Protein AF-A0A812N0D9-F1 (afdb_monomer)

Radius of gyration: 19.59 Å; Cα contacts (8 Å, |Δi|>4): 214; chains: 1; bounding box: 48×28×62 Å

Secondary structure (DSSP, 8-state)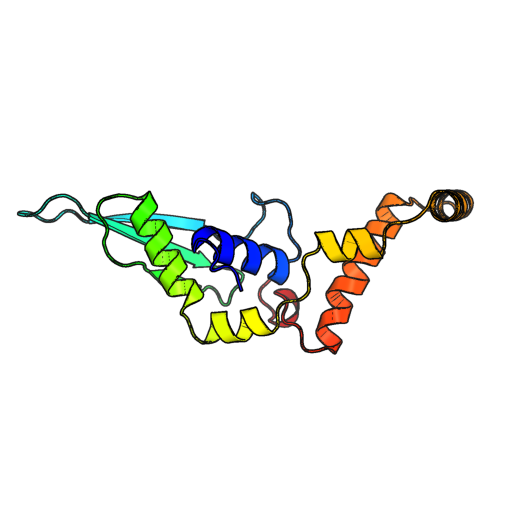:
-----HHHHHHHHHHHHH----TTT-S-EEEEEEEEETTEEEEEEEEEEETTTTTEEEEPPPBSSHHHHHHHHHHHHHH-HHHHHHHHTPPPPHHHHHHHTPPPHHHHHHHHHTT--HHHHHHHHHHHHHHHGGGGT---TTTTT--

Mean predicted aligned error: 5.32 Å

Solvent-accessible surface area (backbone atoms only — not comparable to full-atom values): 8076 Å² total; per-residue (Å²): 131,86,83,65,56,39,62,55,46,53,49,53,47,49,32,29,28,64,73,42,84,53,76,88,71,47,65,59,51,79,48,80,42,80,48,81,46,100,90,50,81,64,31,17,30,13,30,35,39,25,61,42,56,84,58,36,74,25,67,20,56,78,25,84,39,62,74,53,2,46,38,33,5,28,44,45,42,66,66,32,68,69,50,45,57,45,60,78,25,40,43,75,52,62,70,60,50,47,66,75,64,57,74,53,70,69,57,39,50,53,35,45,74,69,75,42,57,51,66,60,49,45,52,50,51,46,51,52,55,58,59,52,35,42,82,76,64,26,46,33,25,70,79,70,71,31,118

Foldseek 3Di:
DPDDQLVVLVVVLQCQQAVDPPPVPRQKDKDKDWDDDPPDQIWIKIWIAHQLPVRDIQIFDTDDDNVVNVSRSSVSQCPDPVSVVLSVQGDDRLVVLLVVLPDDPVRCVVCVVVVHHPVVVSVVSSVVVSVVSVVVVHHHSVVVVRD

Sequence (147 aa):
MRRLHPKQAVLEFFERYTAITDRKELKYHFHDKTVAHPSRPRFFVAELLCPVFYNGIFEGHPKRTEAQAEISAAEVFTADPHVVEAAGKLPPHLGKIRQRVALNRQQKDAILWAGLSPYEFSRRMIHQVYMGFQQFGCRTAIWDNNL

pLDDT: mean 90.62, std 8.43, range [40.94, 97.81]

Nearest PDB structures (foldseek):
  7zpk-assembly1_A  TM=5.577E-01  e=3.824E-01  Mus musculus
  7yz4-assembly1_A  TM=5.480E-01  e=6.539E-01  Mus musculus
  7zpj-assembly1_D  TM=6.258E-01  e=1.419E+00  Mus musculus
  6zbk-assembly1_B  TM=4.494E-01  e=1.697E+00  Homo sapiens
  1jkm-assembly1_B  TM=4.288E-01  e=5.267E+00  Bacillus subtilis

Organism: NCBI:txid878477

Structure (mmCIF, N/CA/C/O backbone):
data_AF-A0A812N0D9-F1
#
_entry.id   AF-A0A812N0D9-F1
#
loop_
_atom_site.group_PDB
_atom_site.id
_atom_site.type_symbol
_atom_site.label_atom_id
_atom_site.label_alt_id
_atom_site.label_comp_id
_atom_site.label_asym_id
_atom_site.label_entity_id
_atom_site.label_seq_id
_atom_site.pdbx_PDB_ins_code
_atom_site.Cartn_x
_atom_site.Cartn_y
_atom_site.Cartn_z
_atom_site.occupancy
_atom_site.B_iso_or_equiv
_atom_site.auth_seq_id
_atom_site.auth_comp_id
_atom_site.auth_asym_id
_atom_site.auth_atom_id
_atom_site.pdbx_PDB_model_num
ATOM 1 N N . MET A 1 1 ? -15.804 1.720 -14.640 1.00 40.94 1 MET A N 1
ATOM 2 C CA . MET A 1 1 ? -14.779 2.058 -13.623 1.00 40.94 1 MET A CA 1
ATOM 3 C C . MET A 1 1 ? -13.785 3.022 -14.254 1.00 40.94 1 MET A C 1
ATOM 5 O O . MET A 1 1 ? -13.380 2.768 -15.381 1.00 40.94 1 MET A O 1
ATOM 9 N N . ARG A 1 2 ? -13.431 4.142 -13.605 1.00 49.69 2 ARG A N 1
ATOM 10 C CA . ARG A 1 2 ? -12.357 5.017 -14.115 1.00 49.69 2 ARG A CA 1
ATOM 11 C C . ARG A 1 2 ? -11.047 4.227 -14.098 1.00 49.69 2 ARG A C 1
ATOM 13 O O . ARG A 1 2 ? -10.700 3.675 -13.059 1.00 49.69 2 ARG A O 1
ATOM 20 N N . ARG A 1 3 ? -10.343 4.171 -15.230 1.00 75.94 3 ARG A N 1
ATOM 21 C CA . ARG A 1 3 ? -8.989 3.611 -15.300 1.00 75.94 3 ARG A CA 1
ATOM 22 C C . ARG A 1 3 ? -8.073 4.580 -14.549 1.00 75.94 3 ARG A C 1
ATOM 24 O O . ARG A 1 3 ? -7.901 5.716 -14.985 1.00 75.94 3 ARG A O 1
ATOM 31 N N . LEU A 1 4 ? -7.604 4.184 -13.369 1.00 87.00 4 LEU A N 1
ATOM 32 C CA . LEU A 1 4 ? -6.651 4.981 -12.600 1.00 87.00 4 LEU A CA 1
ATOM 33 C C . LEU A 1 4 ? -5.325 5.049 -13.358 1.00 87.00 4 LEU A C 1
ATOM 35 O O . LEU A 1 4 ? -4.970 4.127 -14.090 1.00 87.00 4 LEU A O 1
ATOM 39 N N . HIS A 1 5 ? -4.583 6.135 -13.157 1.00 94.38 5 HIS A N 1
ATOM 40 C CA . HIS A 1 5 ? -3.193 6.192 -13.592 1.00 94.38 5 HIS A CA 1
ATOM 41 C C . HIS A 1 5 ? -2.399 5.057 -12.906 1.00 94.38 5 HIS A C 1
ATOM 43 O O . HIS A 1 5 ? -2.594 4.871 -11.702 1.00 94.38 5 HIS A O 1
ATOM 49 N N . PRO A 1 6 ? -1.495 4.327 -13.587 1.00 95.50 6 PRO A N 1
ATOM 50 C CA . PRO A 1 6 ? -0.838 3.140 -13.021 1.00 95.50 6 PRO A CA 1
ATOM 51 C C . PRO A 1 6 ? -0.175 3.381 -11.658 1.00 95.50 6 PRO A C 1
ATOM 53 O O . PRO A 1 6 ? -0.431 2.656 -10.701 1.00 95.50 6 PRO A O 1
ATOM 56 N N . LYS A 1 7 ? 0.570 4.486 -11.507 1.00 95.25 7 LYS A N 1
ATOM 57 C CA . LYS A 1 7 ? 1.175 4.864 -10.213 1.00 95.25 7 LYS A CA 1
ATOM 58 C C . LYS A 1 7 ? 0.140 5.108 -9.100 1.00 95.25 7 LYS A C 1
ATOM 60 O O . LYS A 1 7 ? 0.417 4.841 -7.937 1.00 95.25 7 LYS A O 1
ATOM 65 N N . GLN A 1 8 ? -1.053 5.600 -9.447 1.00 94.75 8 GLN A N 1
ATOM 66 C CA . GLN A 1 8 ? -2.147 5.801 -8.491 1.00 94.75 8 GLN A CA 1
ATOM 67 C C . GLN A 1 8 ? -2.801 4.470 -8.099 1.00 94.75 8 GLN A C 1
ATOM 69 O O . GLN A 1 8 ? -3.221 4.322 -6.957 1.00 94.75 8 GLN A O 1
ATOM 74 N N . ALA A 1 9 ? -2.868 3.502 -9.018 1.00 94.62 9 ALA A N 1
ATOM 75 C CA . ALA A 1 9 ? -3.358 2.159 -8.721 1.00 94.62 9 ALA A CA 1
ATOM 76 C C . ALA A 1 9 ? -2.411 1.403 -7.771 1.00 94.62 9 ALA A C 1
ATOM 78 O O . ALA A 1 9 ? -2.888 0.779 -6.829 1.00 94.62 9 ALA A O 1
ATOM 79 N N . VAL A 1 10 ? -1.088 1.526 -7.959 1.00 95.81 10 VAL A N 1
ATOM 80 C CA . VAL A 1 10 ? -0.075 1.010 -7.012 1.00 95.81 10 VAL A CA 1
ATOM 81 C C . VAL A 1 10 ? -0.270 1.626 -5.627 1.00 95.81 10 VAL A C 1
ATOM 83 O O . VAL A 1 10 ? -0.353 0.910 -4.633 1.00 95.81 10 VAL A O 1
ATOM 86 N N . LEU A 1 11 ? -0.399 2.955 -5.562 1.00 94.38 11 LEU A N 1
ATOM 87 C CA . LEU A 1 11 ? -0.624 3.662 -4.304 1.00 94.38 11 LEU A CA 1
ATOM 88 C C . LEU A 1 11 ? -1.884 3.148 -3.588 1.00 94.38 11 LEU A C 1
ATOM 90 O O . LEU A 1 11 ? -1.820 2.754 -2.428 1.00 94.38 11 LEU A O 1
ATOM 94 N N . GLU A 1 12 ? -3.015 3.112 -4.294 1.00 93.69 12 GLU A N 1
ATOM 95 C CA . GLU A 1 12 ? -4.290 2.645 -3.745 1.00 93.69 12 GLU A CA 1
ATOM 96 C C . GLU A 1 12 ? -4.228 1.179 -3.294 1.00 93.69 12 GLU A C 1
ATOM 98 O O . GLU A 1 12 ? -4.819 0.828 -2.270 1.00 93.69 12 GLU A O 1
ATOM 103 N N . PHE A 1 13 ? -3.505 0.332 -4.029 1.00 95.25 13 PHE A N 1
ATOM 104 C CA . PHE A 1 13 ? -3.261 -1.047 -3.630 1.00 95.25 13 PHE A CA 1
ATOM 105 C C . PHE A 1 13 ? -2.580 -1.093 -2.260 1.00 95.25 13 PHE A C 1
ATOM 107 O O . PHE A 1 13 ? -3.129 -1.678 -1.327 1.00 95.25 13 PHE A O 1
ATOM 114 N N . PHE A 1 14 ? -1.428 -0.433 -2.104 1.00 94.75 14 PHE A N 1
ATOM 115 C CA . PHE A 1 14 ? -0.653 -0.507 -0.865 1.00 94.75 14 PHE A CA 1
ATOM 116 C C . PHE A 1 14 ? -1.327 0.198 0.313 1.00 94.75 14 PHE A C 1
ATOM 118 O O . PHE A 1 14 ? -1.267 -0.326 1.425 1.00 94.75 14 PHE A O 1
ATOM 125 N N . GLU A 1 15 ? -2.029 1.314 0.098 1.00 93.44 15 GLU A N 1
ATOM 126 C CA . GLU A 1 15 ? -2.801 1.985 1.156 1.00 93.44 15 GLU A CA 1
ATOM 127 C C . GLU A 1 15 ? -3.870 1.051 1.744 1.00 93.44 15 GLU A C 1
ATOM 129 O O . GLU A 1 15 ? -4.032 0.947 2.963 1.00 93.44 15 GLU A O 1
ATOM 134 N N . ARG A 1 16 ? -4.591 0.329 0.878 1.00 93.69 16 ARG A N 1
ATOM 135 C CA . ARG A 1 16 ? -5.641 -0.612 1.294 1.00 93.69 16 ARG A CA 1
ATOM 136 C C . ARG A 1 16 ? -5.069 -1.910 1.846 1.00 93.69 16 ARG A C 1
ATOM 138 O O . ARG A 1 16 ? -5.651 -2.473 2.759 1.00 93.69 16 ARG A O 1
ATOM 145 N N . TYR A 1 17 ? -3.956 -2.382 1.300 1.00 93.94 17 TYR A N 1
ATOM 146 C CA . TYR A 1 17 ? -3.352 -3.657 1.673 1.00 93.94 17 TYR A CA 1
ATOM 147 C C . TYR A 1 17 ? -2.581 -3.591 3.002 1.00 93.94 17 TYR A C 1
ATOM 149 O O . TYR A 1 17 ? -2.572 -4.561 3.761 1.00 93.94 17 TYR A O 1
ATOM 157 N N . THR A 1 18 ? -1.965 -2.447 3.315 1.00 91.06 18 THR A N 1
ATOM 158 C CA . THR A 1 18 ? -1.153 -2.259 4.534 1.00 91.06 18 THR A CA 1
ATOM 159 C C . THR A 1 18 ? -1.855 -1.466 5.637 1.00 91.06 18 THR A C 1
ATOM 161 O O . THR A 1 18 ? -1.355 -1.430 6.757 1.00 91.06 18 THR A O 1
ATOM 164 N N . ALA A 1 19 ? -3.000 -0.831 5.355 1.00 89.31 19 ALA A N 1
ATOM 165 C CA . ALA A 1 19 ? -3.634 0.142 6.252 1.00 89.31 19 ALA A CA 1
ATOM 166 C C . ALA A 1 19 ? -2.728 1.336 6.632 1.00 89.31 19 ALA A C 1
ATOM 168 O O . ALA A 1 19 ? -2.929 1.990 7.658 1.00 89.31 19 ALA A O 1
ATOM 169 N N . ILE A 1 20 ? -1.758 1.673 5.784 1.00 88.19 20 ILE A N 1
ATOM 170 C CA . ILE A 1 20 ? -0.920 2.860 5.940 1.00 88.19 20 ILE A CA 1
ATOM 171 C C . ILE A 1 20 ? -1.472 3.958 5.032 1.00 88.19 20 ILE A C 1
ATOM 173 O O . ILE A 1 20 ? -1.648 3.757 3.835 1.00 88.19 20 ILE A O 1
ATOM 177 N N . THR A 1 21 ? -1.764 5.131 5.597 1.00 83.62 21 THR A N 1
ATOM 178 C CA . THR A 1 21 ? -2.223 6.297 4.816 1.00 83.62 21 THR A CA 1
ATOM 179 C C . THR A 1 21 ? -1.135 7.341 4.597 1.00 83.62 21 THR A C 1
ATOM 181 O O . THR A 1 21 ? -1.316 8.236 3.774 1.00 83.62 21 THR A O 1
ATOM 184 N N . ASP A 1 22 ? -0.030 7.276 5.347 1.00 86.62 22 ASP A N 1
ATOM 185 C CA . ASP A 1 22 ? 1.125 8.126 5.071 1.00 86.62 22 ASP A CA 1
ATOM 186 C C . ASP A 1 22 ? 1.922 7.525 3.913 1.00 86.62 22 ASP A C 1
ATOM 188 O O . ASP A 1 22 ? 2.498 6.443 4.014 1.00 86.62 22 ASP A O 1
ATOM 192 N N . ARG A 1 23 ? 1.979 8.256 2.799 1.00 84.31 23 ARG A N 1
ATOM 193 C CA . ARG A 1 23 ? 2.692 7.827 1.593 1.00 84.31 23 ARG A CA 1
ATOM 194 C C . ARG A 1 23 ? 4.172 7.558 1.836 1.00 84.31 23 ARG A C 1
ATOM 196 O O . ARG A 1 23 ? 4.746 6.749 1.119 1.00 84.31 23 ARG A O 1
ATOM 203 N N . LYS A 1 24 ? 4.788 8.228 2.814 1.00 85.75 24 LYS A N 1
ATOM 204 C CA . LYS A 1 24 ? 6.205 8.03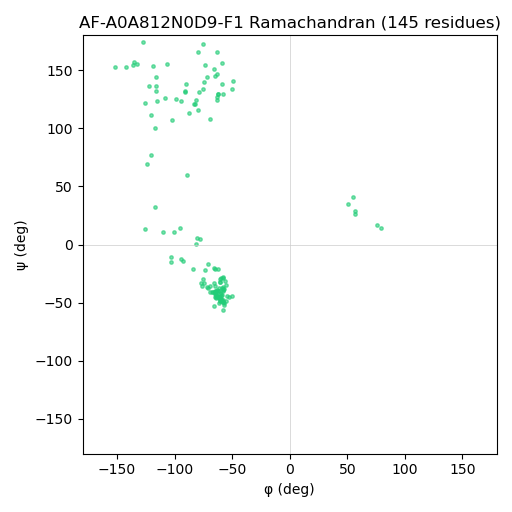5 3.155 1.00 85.75 24 LYS A CA 1
ATOM 205 C C . LYS A 1 24 ? 6.460 6.720 3.884 1.00 85.75 24 LYS A C 1
ATOM 207 O O . LYS A 1 24 ? 7.587 6.238 3.893 1.00 85.75 24 LYS A O 1
ATOM 212 N N . GLU A 1 25 ? 5.428 6.157 4.501 1.00 86.56 25 GLU A N 1
ATOM 213 C CA . GLU A 1 25 ? 5.513 4.907 5.251 1.00 86.56 25 GLU A CA 1
ATOM 214 C C . GLU A 1 25 ? 5.127 3.686 4.407 1.00 86.56 25 GLU A C 1
ATOM 216 O O . GLU A 1 25 ? 5.391 2.551 4.817 1.00 86.56 25 GLU A O 1
ATOM 221 N N . LEU A 1 26 ? 4.538 3.898 3.222 1.00 87.38 26 LEU A N 1
ATOM 222 C CA . LEU A 1 26 ? 4.192 2.817 2.307 1.00 87.38 26 LEU A CA 1
ATOM 223 C C . LEU A 1 26 ? 5.451 2.075 1.862 1.00 87.38 26 LEU A C 1
ATOM 225 O O . LEU A 1 26 ? 6.439 2.659 1.422 1.00 87.38 26 LEU A O 1
ATOM 229 N N . LYS A 1 27 ? 5.401 0.751 1.977 1.00 86.31 27 LYS A N 1
ATOM 230 C CA . LYS A 1 27 ? 6.539 -0.135 1.733 1.00 86.31 27 LYS A CA 1
ATOM 231 C C . LYS A 1 27 ? 6.602 -0.567 0.268 1.00 86.31 27 LYS A C 1
ATOM 233 O O . LYS A 1 27 ? 6.542 -1.755 -0.035 1.00 86.31 27 LYS A O 1
ATOM 238 N N . TYR A 1 28 ? 6.724 0.410 -0.624 1.00 91.75 28 TYR A N 1
ATOM 239 C CA . TYR A 1 28 ? 7.127 0.207 -2.013 1.00 91.75 28 TYR A CA 1
ATOM 240 C C . TYR A 1 28 ? 8.034 1.355 -2.462 1.00 91.75 28 TYR A C 1
ATOM 242 O O . TYR A 1 28 ? 7.939 2.465 -1.941 1.00 91.75 28 TYR A O 1
ATOM 250 N N . HIS A 1 29 ? 8.914 1.107 -3.426 1.00 93.81 29 HIS A N 1
ATOM 251 C CA . HIS A 1 29 ? 9.727 2.160 -4.035 1.00 93.81 29 HIS A CA 1
ATOM 252 C C . HIS A 1 29 ? 10.096 1.808 -5.472 1.00 93.81 29 HIS A C 1
ATOM 254 O O . HIS A 1 29 ? 10.157 0.635 -5.835 1.00 93.81 29 HIS A O 1
ATOM 260 N N . PHE A 1 30 ? 10.318 2.837 -6.285 1.00 94.56 30 PHE A N 1
ATOM 261 C CA . PHE A 1 30 ? 10.850 2.679 -7.631 1.00 94.56 30 PHE A CA 1
ATOM 262 C C . PHE A 1 30 ? 12.376 2.747 -7.584 1.00 94.56 30 PHE A C 1
ATOM 264 O O . PHE A 1 30 ? 12.945 3.574 -6.870 1.00 94.56 30 PHE A O 1
ATOM 271 N N . HIS A 1 31 ? 13.024 1.869 -8.338 1.00 94.19 31 HIS A N 1
ATOM 272 C CA . HIS A 1 31 ? 14.459 1.875 -8.562 1.00 94.19 31 HIS A CA 1
ATOM 273 C C . HIS A 1 31 ? 14.727 2.024 -10.059 1.00 94.19 31 HIS A C 1
ATOM 275 O O . HIS A 1 31 ? 14.433 1.121 -10.842 1.00 94.19 31 HIS A O 1
ATOM 281 N N . ASP A 1 32 ? 15.278 3.171 -10.450 1.00 90.31 32 ASP A N 1
ATOM 282 C CA . ASP A 1 32 ? 15.553 3.488 -11.848 1.00 90.31 32 ASP A CA 1
ATOM 283 C C . ASP A 1 32 ? 16.966 3.060 -12.259 1.00 90.31 32 ASP A C 1
ATOM 285 O O . ASP A 1 32 ? 17.965 3.369 -11.609 1.00 90.31 32 ASP A O 1
ATOM 289 N N . LYS A 1 33 ? 17.052 2.384 -13.402 1.00 88.12 33 LYS A N 1
ATOM 290 C CA . LYS A 1 33 ? 18.283 1.966 -14.067 1.00 88.12 33 LYS A CA 1
ATOM 291 C C . LYS A 1 33 ? 18.398 2.690 -15.403 1.00 88.12 33 LYS A C 1
ATOM 293 O O . LYS A 1 33 ? 17.532 2.585 -16.274 1.00 88.12 33 LYS A O 1
ATOM 298 N N . THR A 1 34 ? 19.506 3.403 -15.598 1.00 84.69 34 THR A N 1
ATOM 299 C CA . THR A 1 34 ? 19.841 3.966 -16.912 1.00 84.69 34 THR A CA 1
ATOM 300 C C . THR A 1 34 ? 20.530 2.904 -17.757 1.00 84.69 34 THR A C 1
ATOM 302 O O . THR A 1 34 ? 21.601 2.416 -17.402 1.00 84.69 34 THR A O 1
ATOM 305 N N . VAL A 1 35 ? 19.948 2.583 -18.910 1.00 81.81 35 VAL A N 1
ATOM 306 C CA . VAL A 1 35 ? 20.527 1.646 -19.873 1.00 81.81 35 VAL A CA 1
ATOM 307 C C . VAL A 1 35 ? 21.145 2.447 -21.017 1.00 81.81 35 VAL A C 1
ATOM 309 O O . VAL A 1 35 ? 20.454 3.051 -21.846 1.00 81.81 35 VAL A O 1
ATOM 312 N N . ALA A 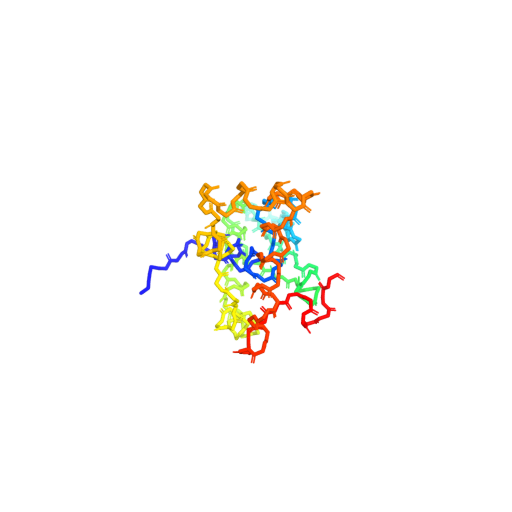1 36 ? 22.477 2.478 -21.044 1.00 74.19 36 ALA A N 1
ATOM 313 C CA . ALA A 1 36 ? 23.234 3.063 -22.141 1.00 74.19 36 ALA A CA 1
ATOM 314 C C . ALA A 1 36 ? 23.287 2.081 -23.319 1.00 74.19 36 ALA A C 1
ATOM 316 O O . ALA A 1 36 ? 23.620 0.912 -23.147 1.00 74.19 36 ALA A O 1
ATOM 317 N N . HIS A 1 37 ? 22.987 2.564 -24.525 1.00 64.56 37 HIS A N 1
ATOM 318 C CA . HIS A 1 37 ? 23.180 1.804 -25.756 1.00 64.56 37 HIS A CA 1
ATOM 319 C C . HIS A 1 37 ? 24.232 2.515 -26.622 1.00 64.56 37 HIS A C 1
ATOM 321 O O . HIS A 1 37 ? 24.099 3.723 -26.826 1.00 64.56 37 HIS A O 1
ATOM 327 N N . PRO A 1 38 ? 25.241 1.808 -27.169 1.00 65.06 38 PRO A N 1
ATOM 328 C CA . PRO A 1 38 ? 26.359 2.446 -27.871 1.00 65.06 38 PRO A CA 1
ATOM 329 C C . PRO A 1 38 ? 25.937 3.278 -29.093 1.00 65.06 38 PRO A C 1
ATOM 331 O O . PRO A 1 38 ? 26.590 4.253 -29.443 1.00 65.06 38 PRO A O 1
ATOM 334 N N . SER A 1 39 ? 24.830 2.906 -29.735 1.00 72.62 39 SER A N 1
ATOM 335 C CA . SER A 1 39 ? 24.343 3.514 -30.984 1.00 72.62 39 SER A CA 1
ATOM 336 C C . SER A 1 39 ? 22.893 4.019 -30.926 1.00 72.62 39 SER A C 1
ATOM 338 O O . SER A 1 39 ? 22.292 4.292 -31.962 1.00 72.62 39 SER A O 1
ATOM 340 N N . ARG A 1 40 ? 22.287 4.129 -29.732 1.00 66.00 40 ARG A N 1
ATOM 341 C CA . ARG A 1 40 ? 20.899 4.609 -29.570 1.00 66.00 40 ARG A CA 1
ATOM 342 C C . ARG A 1 40 ? 20.787 5.620 -28.424 1.00 66.00 40 ARG A C 1
ATOM 344 O O . ARG A 1 40 ? 21.626 5.606 -27.528 1.00 66.00 40 ARG A O 1
ATOM 351 N N . PRO A 1 41 ? 19.752 6.486 -28.420 1.00 73.50 41 PRO A N 1
ATOM 352 C CA . PRO A 1 41 ? 19.557 7.423 -27.320 1.00 73.50 41 PRO A CA 1
ATOM 353 C C . PRO A 1 41 ? 19.300 6.649 -26.025 1.00 73.50 41 PRO A C 1
ATOM 355 O O . PRO A 1 41 ? 18.680 5.587 -26.080 1.00 73.50 41 PRO A O 1
ATOM 358 N N . ARG A 1 42 ? 19.766 7.189 -24.891 1.00 83.25 42 ARG A N 1
ATOM 359 C CA . ARG A 1 42 ? 19.630 6.574 -23.559 1.00 83.25 42 ARG A CA 1
ATOM 360 C C . ARG A 1 42 ? 18.186 6.132 -23.296 1.00 83.25 42 ARG A C 1
ATOM 362 O O . ARG A 1 42 ? 17.240 6.828 -23.677 1.00 83.25 42 ARG A O 1
ATOM 369 N N . PHE A 1 43 ? 18.045 4.979 -22.651 1.00 90.31 43 PHE A N 1
ATOM 370 C CA . PHE A 1 43 ? 16.766 4.466 -22.175 1.00 90.31 43 PHE A CA 1
ATOM 371 C C . PHE A 1 43 ? 16.796 4.326 -20.656 1.00 90.31 43 PHE A C 1
ATOM 373 O O . PHE A 1 43 ? 17.854 4.130 -20.058 1.00 90.31 43 PHE A O 1
ATOM 380 N N . PHE A 1 44 ? 15.618 4.408 -20.056 1.00 92.81 44 PHE A N 1
ATOM 381 C CA . PHE A 1 44 ? 15.399 4.237 -18.628 1.00 92.81 44 PHE A CA 1
ATOM 382 C C . PHE A 1 44 ? 14.516 3.013 -18.414 1.00 92.81 44 PHE A C 1
ATOM 384 O O . PHE A 1 44 ? 13.536 2.822 -19.137 1.00 92.81 44 PHE A O 1
ATOM 391 N N . VAL A 1 45 ? 14.878 2.190 -17.441 1.00 94.56 45 VAL A N 1
ATOM 392 C CA . VAL A 1 45 ? 14.101 1.044 -16.962 1.00 94.56 45 VAL A CA 1
ATOM 393 C C . VAL A 1 45 ? 13.868 1.271 -15.477 1.00 94.56 45 VAL A C 1
ATOM 395 O O . VAL A 1 45 ? 14.797 1.669 -14.787 1.00 94.56 45 VAL A O 1
ATOM 398 N N . ALA A 1 46 ? 12.655 1.034 -14.993 1.00 97.12 46 ALA A N 1
ATOM 399 C CA . ALA A 1 46 ? 12.342 1.135 -13.574 1.00 97.12 46 ALA A CA 1
ATOM 400 C C . ALA A 1 46 ? 11.930 -0.234 -13.042 1.00 97.12 46 ALA A C 1
ATOM 402 O O . ALA A 1 46 ? 11.236 -0.986 -13.727 1.00 97.12 46 ALA A O 1
ATOM 403 N N . GLU A 1 47 ? 12.311 -0.526 -11.809 1.00 97.44 47 GLU A N 1
ATOM 404 C CA . GLU A 1 47 ? 11.811 -1.653 -11.031 1.00 97.44 47 GLU A CA 1
ATOM 405 C C . GLU A 1 47 ? 10.911 -1.116 -9.923 1.00 97.44 47 GLU A C 1
ATOM 407 O O . GLU A 1 47 ? 11.327 -0.261 -9.142 1.00 97.44 47 GLU A O 1
ATOM 412 N N . LEU A 1 48 ? 9.680 -1.617 -9.829 1.00 97.50 48 LEU A N 1
ATOM 413 C CA . LEU A 1 48 ? 8.849 -1.404 -8.651 1.00 97.50 48 LEU A CA 1
ATOM 414 C C . LEU A 1 48 ? 9.152 -2.509 -7.636 1.00 97.50 48 LEU A C 1
ATOM 416 O O . LEU A 1 48 ? 8.851 -3.680 -7.872 1.00 97.50 48 LEU A O 1
ATOM 420 N N . LEU A 1 49 ? 9.744 -2.117 -6.512 1.00 96.38 49 LEU A N 1
ATOM 421 C CA . LEU A 1 49 ? 10.111 -2.997 -5.410 1.00 96.38 49 LEU A CA 1
ATOM 422 C C . LEU A 1 49 ? 8.990 -3.007 -4.370 1.00 96.38 49 LEU A C 1
ATOM 424 O O . LEU A 1 49 ? 8.626 -1.960 -3.828 1.00 96.38 49 LEU A O 1
ATOM 428 N N . CYS A 1 50 ? 8.478 -4.199 -4.065 1.00 94.12 50 CYS A N 1
ATOM 429 C CA . CYS A 1 50 ? 7.315 -4.423 -3.209 1.00 94.12 50 CYS A CA 1
ATOM 430 C C . CYS A 1 50 ? 7.638 -5.370 -2.031 1.00 94.12 50 CYS A C 1
ATOM 432 O O . CYS A 1 50 ? 7.117 -6.488 -2.001 1.00 94.12 50 CYS A O 1
ATOM 434 N N . PRO A 1 51 ? 8.457 -4.963 -1.036 1.00 90.94 51 PRO A N 1
ATOM 435 C CA . PRO A 1 51 ? 8.837 -5.823 0.093 1.00 90.94 51 PRO A CA 1
ATOM 436 C C . PRO A 1 51 ? 7.649 -6.499 0.794 1.00 90.94 51 PRO A C 1
ATOM 438 O O . PRO A 1 51 ? 7.653 -7.702 1.026 1.00 90.94 51 PRO A O 1
ATOM 441 N N . VAL A 1 52 ? 6.578 -5.741 1.045 1.00 90.12 52 VAL A N 1
ATOM 442 C CA . VAL A 1 52 ? 5.389 -6.239 1.762 1.00 90.12 52 VAL A CA 1
ATOM 443 C C . VAL A 1 52 ? 4.417 -7.023 0.880 1.00 90.12 52 VAL A C 1
ATOM 445 O O . VAL A 1 52 ? 3.380 -7.471 1.353 1.00 90.12 52 VAL A O 1
ATOM 448 N N . PHE A 1 53 ? 4.703 -7.196 -0.410 1.00 91.94 53 PHE A N 1
ATOM 449 C CA . PHE A 1 53 ? 3.912 -8.045 -1.299 1.00 91.94 53 PHE A CA 1
ATOM 450 C C . PHE A 1 53 ? 4.816 -9.138 -1.865 1.00 91.94 53 PHE A C 1
ATOM 452 O O . PHE A 1 53 ? 5.288 -9.050 -2.997 1.00 91.94 53 PHE A O 1
ATOM 459 N N . TYR A 1 54 ? 5.091 -10.141 -1.025 1.00 90.25 54 TYR A N 1
ATOM 460 C CA . TYR A 1 54 ? 5.917 -11.308 -1.353 1.00 90.25 54 TYR A CA 1
ATOM 461 C C . TYR A 1 54 ? 7.337 -10.976 -1.829 1.00 90.25 54 TYR A C 1
ATOM 463 O O . TYR A 1 54 ? 7.910 -11.723 -2.619 1.00 90.25 54 TYR A O 1
ATOM 471 N N . ASN A 1 55 ? 7.908 -9.853 -1.375 1.00 90.56 55 ASN A N 1
ATOM 472 C CA . ASN A 1 55 ? 9.178 -9.323 -1.883 1.00 90.56 55 ASN A CA 1
ATOM 473 C C . ASN A 1 55 ? 9.216 -9.203 -3.422 1.00 90.56 55 ASN A C 1
ATOM 475 O O . ASN A 1 55 ? 10.257 -9.415 -4.044 1.00 90.56 55 ASN A O 1
ATOM 479 N N . GLY A 1 56 ? 8.074 -8.883 -4.038 1.00 92.00 56 GLY A N 1
ATOM 480 C CA . GLY A 1 56 ? 7.935 -8.808 -5.487 1.00 92.00 56 GLY A CA 1
ATOM 481 C C . GLY A 1 56 ? 8.771 -7.690 -6.110 1.00 92.00 56 GLY A C 1
ATOM 482 O O . GLY A 1 56 ? 8.914 -6.605 -5.541 1.00 92.00 56 GLY A O 1
ATOM 483 N N . ILE A 1 57 ? 9.288 -7.956 -7.308 1.00 96.56 57 ILE A N 1
ATOM 484 C CA . ILE A 1 57 ? 10.012 -6.997 -8.144 1.00 96.56 57 ILE A CA 1
ATOM 485 C C . ILE A 1 57 ? 9.333 -6.982 -9.510 1.00 96.56 57 ILE A C 1
ATOM 487 O O . ILE A 1 57 ? 9.242 -8.017 -10.167 1.00 96.56 57 ILE A O 1
ATOM 491 N N . PHE A 1 58 ? 8.858 -5.813 -9.930 1.00 97.12 58 PHE A N 1
ATOM 492 C CA . PHE A 1 58 ? 8.143 -5.644 -11.193 1.00 97.12 58 PHE A CA 1
ATOM 493 C C . PHE A 1 58 ? 8.937 -4.704 -12.095 1.00 97.12 58 PHE A C 1
ATOM 495 O O . PHE A 1 58 ? 8.922 -3.486 -11.909 1.00 97.12 58 PHE A O 1
ATOM 502 N N . GLU A 1 59 ? 9.668 -5.279 -13.047 1.00 97.19 59 GLU A N 1
ATOM 503 C CA . GLU A 1 59 ? 10.482 -4.528 -14.003 1.00 97.19 59 GLU A CA 1
ATOM 504 C C . GLU A 1 59 ? 9.615 -4.000 -15.154 1.00 97.19 59 GLU A C 1
ATOM 506 O O . GLU A 1 59 ? 8.910 -4.755 -15.825 1.00 97.19 59 GLU A O 1
ATOM 511 N N . GLY A 1 60 ? 9.656 -2.688 -15.381 1.00 95.81 60 GLY A N 1
ATOM 512 C CA . GLY A 1 60 ? 8.986 -2.031 -16.498 1.00 95.81 60 GLY A CA 1
ATOM 513 C C . GLY A 1 60 ? 9.751 -2.161 -17.816 1.00 95.81 60 GLY A C 1
ATOM 514 O O . GLY A 1 60 ? 10.937 -2.466 -17.862 1.00 95.81 60 GLY A O 1
ATOM 515 N N . HIS A 1 61 ? 9.090 -1.852 -18.929 1.00 94.69 61 HIS A N 1
ATOM 516 C CA . HIS A 1 61 ? 9.759 -1.814 -20.228 1.00 94.69 61 HIS A CA 1
ATOM 517 C C . HIS A 1 61 ? 10.669 -0.581 -20.367 1.00 94.69 61 HIS A C 1
ATOM 519 O O . HIS A 1 61 ? 10.366 0.461 -19.784 1.00 94.69 61 HIS A O 1
ATOM 525 N N . PRO A 1 62 ? 11.721 -0.634 -21.209 1.00 93.81 62 PRO A N 1
ATOM 526 C CA . PRO A 1 62 ?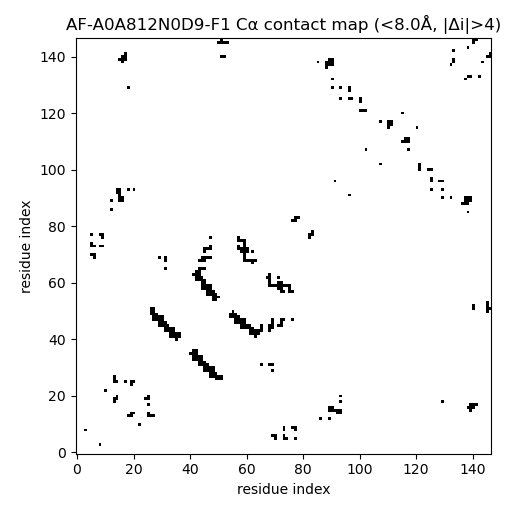 12.564 0.525 -21.489 1.00 93.81 62 PRO A CA 1
ATOM 527 C C . PRO A 1 62 ? 11.773 1.710 -22.061 1.00 93.81 62 PRO A C 1
ATOM 529 O O . PRO A 1 62 ? 11.046 1.574 -23.051 1.00 93.81 62 PRO A O 1
ATOM 532 N N . LYS A 1 63 ? 11.947 2.897 -21.473 1.00 94.38 63 LYS A N 1
ATOM 533 C CA . LYS A 1 63 ? 11.303 4.154 -21.889 1.00 94.38 63 LYS A CA 1
ATOM 534 C C . LYS A 1 63 ? 12.315 5.277 -22.101 1.00 94.38 63 LYS A C 1
ATOM 536 O O . LYS A 1 63 ? 13.513 5.124 -21.876 1.00 94.38 63 LYS A O 1
ATOM 541 N N . ARG A 1 64 ? 11.825 6.418 -22.596 1.00 91.25 64 ARG A N 1
ATOM 542 C CA . ARG A 1 64 ? 12.642 7.602 -22.910 1.00 91.25 64 ARG A CA 1
ATOM 543 C C . ARG A 1 64 ? 12.898 8.504 -21.710 1.00 91.25 64 ARG A C 1
ATOM 545 O O . ARG A 1 64 ? 13.846 9.279 -21.756 1.00 91.25 64 ARG A O 1
ATOM 552 N N . THR A 1 65 ? 12.076 8.412 -20.672 1.00 92.75 65 THR A N 1
ATOM 553 C CA . THR A 1 65 ? 12.216 9.187 -19.436 1.00 92.75 65 THR A CA 1
ATOM 554 C C . THR A 1 65 ? 11.998 8.289 -18.223 1.00 92.75 65 THR A C 1
ATOM 556 O O . THR A 1 65 ? 11.280 7.292 -18.318 1.00 92.75 65 THR A O 1
ATOM 559 N N . GLU A 1 66 ? 12.578 8.666 -17.084 1.00 93.56 66 GLU A N 1
ATOM 560 C CA . GLU A 1 66 ? 12.400 7.985 -15.789 1.00 93.56 66 GLU A CA 1
ATOM 561 C C . GLU A 1 66 ? 10.916 7.884 -15.416 1.00 93.56 66 GLU A C 1
ATOM 563 O O . GLU A 1 66 ? 10.398 6.794 -15.198 1.00 93.56 66 GLU A O 1
ATOM 568 N N . ALA A 1 67 ? 10.173 8.994 -15.505 1.00 94.44 67 ALA A N 1
ATOM 569 C CA . ALA A 1 67 ? 8.743 9.011 -15.190 1.00 94.44 67 ALA A CA 1
ATOM 570 C C . ALA A 1 67 ? 7.923 8.017 -16.036 1.00 94.44 67 ALA A C 1
ATOM 572 O O . ALA A 1 67 ? 6.976 7.406 -15.543 1.00 94.44 67 ALA A O 1
ATOM 573 N N . GLN A 1 68 ? 8.270 7.837 -17.317 1.00 95.25 68 GLN A N 1
ATOM 574 C CA . GLN A 1 68 ? 7.623 6.830 -18.161 1.00 95.25 68 GLN A CA 1
ATOM 575 C C . GLN A 1 68 ? 8.037 5.409 -17.768 1.00 95.25 68 GLN A C 1
ATOM 577 O O . GLN A 1 68 ? 7.210 4.501 -17.856 1.00 95.25 68 GLN A O 1
ATOM 582 N N . ALA A 1 69 ? 9.293 5.205 -17.366 1.00 96.12 69 ALA A N 1
ATOM 583 C CA . ALA A 1 69 ? 9.792 3.911 -16.920 1.00 96.12 69 ALA A CA 1
ATOM 584 C C . ALA A 1 69 ? 9.068 3.458 -15.642 1.00 96.12 69 ALA A C 1
ATOM 586 O O . ALA A 1 69 ? 8.553 2.342 -15.607 1.00 96.12 69 ALA A O 1
ATOM 587 N N . GLU A 1 70 ? 8.898 4.350 -14.659 1.00 97.19 70 GLU A N 1
ATOM 588 C CA . GLU A 1 70 ? 8.106 4.082 -13.449 1.00 97.19 70 GLU A CA 1
ATOM 589 C C . GLU A 1 70 ? 6.644 3.743 -13.776 1.00 97.19 70 GLU A C 1
ATOM 591 O O . GLU A 1 70 ? 6.068 2.818 -13.204 1.00 97.19 70 GLU A O 1
ATOM 596 N N . ILE A 1 71 ? 6.023 4.477 -14.713 1.00 97.31 71 ILE A N 1
ATOM 597 C CA . ILE A 1 71 ? 4.669 4.156 -15.190 1.00 97.31 71 ILE A CA 1
ATOM 598 C C . ILE A 1 71 ? 4.643 2.747 -15.779 1.00 97.31 71 ILE A C 1
ATOM 600 O O . ILE A 1 71 ? 3.732 1.989 -15.465 1.00 97.31 71 ILE A O 1
ATOM 604 N N . SER A 1 72 ? 5.652 2.375 -16.568 1.00 97.56 72 SER A N 1
ATOM 605 C CA . SER A 1 72 ? 5.739 1.039 -17.155 1.00 97.56 72 SER A CA 1
ATOM 606 C C . SER A 1 72 ? 5.885 -0.058 -16.100 1.00 97.56 72 SER A C 1
ATOM 608 O O . SER A 1 72 ? 5.259 -1.102 -16.240 1.00 97.56 72 SER A O 1
ATOM 610 N N . ALA A 1 73 ? 6.673 0.163 -15.046 1.00 97.81 73 ALA A N 1
ATOM 611 C CA . ALA A 1 73 ? 6.798 -0.780 -13.933 1.00 97.81 73 ALA A CA 1
ATOM 612 C C . ALA A 1 73 ? 5.471 -0.927 -13.168 1.00 97.81 73 ALA A C 1
ATOM 614 O O . ALA A 1 73 ? 5.049 -2.032 -12.831 1.00 97.81 73 ALA A O 1
ATOM 615 N N . ALA A 1 74 ? 4.757 0.184 -12.962 1.00 97.75 74 ALA A N 1
ATOM 616 C CA . ALA A 1 74 ? 3.422 0.167 -12.372 1.00 97.75 74 ALA A CA 1
ATOM 617 C C . ALA A 1 74 ? 2.389 -0.549 -13.266 1.00 97.75 74 ALA A C 1
ATOM 619 O O . ALA A 1 74 ? 1.509 -1.236 -12.752 1.00 97.75 74 ALA A O 1
ATOM 620 N N . GLU A 1 75 ? 2.484 -0.426 -14.593 1.00 97.62 75 GLU A N 1
ATOM 621 C CA . GLU A 1 75 ? 1.651 -1.188 -15.534 1.00 97.62 75 GLU A CA 1
ATOM 622 C C . GLU A 1 75 ? 1.893 -2.693 -15.388 1.00 97.62 75 GLU A C 1
ATOM 624 O O . GLU A 1 75 ? 0.924 -3.437 -15.256 1.00 97.62 75 GLU A O 1
ATOM 629 N N . VAL A 1 76 ? 3.158 -3.124 -15.320 1.00 97.81 76 VAL A N 1
ATOM 630 C CA . VAL A 1 76 ? 3.524 -4.534 -15.099 1.00 97.81 76 VAL A CA 1
ATOM 631 C C . VAL A 1 76 ? 2.956 -5.046 -13.775 1.00 97.81 76 VAL A C 1
ATOM 633 O O . VAL A 1 76 ? 2.292 -6.078 -13.766 1.00 97.81 76 VAL A O 1
ATOM 636 N N . PHE A 1 77 ? 3.107 -4.292 -12.682 1.00 97.62 77 PHE A N 1
ATOM 637 C CA . PHE A 1 77 ? 2.492 -4.629 -11.393 1.00 97.62 77 PHE A CA 1
ATOM 638 C C . PHE A 1 77 ? 0.971 -4.775 -11.490 1.00 97.62 77 PHE A C 1
ATOM 640 O O . PHE A 1 77 ? 0.410 -5.772 -11.058 1.00 97.62 77 PHE A O 1
ATOM 647 N N . THR A 1 78 ? 0.278 -3.798 -12.078 1.00 96.50 78 THR A N 1
ATOM 648 C CA . THR A 1 78 ? -1.197 -3.823 -12.152 1.00 96.50 78 THR A CA 1
ATOM 649 C C . THR A 1 78 ? -1.759 -4.872 -13.111 1.00 96.50 78 THR A C 1
ATOM 651 O O . THR A 1 78 ? -2.949 -5.179 -13.029 1.00 96.50 78 THR A O 1
ATOM 654 N N . ALA A 1 79 ? -0.935 -5.405 -14.013 1.00 96.12 79 ALA A N 1
ATOM 655 C CA . ALA A 1 79 ? -1.291 -6.489 -14.919 1.00 96.12 79 ALA A CA 1
ATOM 656 C C . ALA A 1 79 ? -0.945 -7.881 -14.362 1.00 96.12 79 ALA A C 1
ATOM 658 O O . ALA A 1 79 ? -1.430 -8.875 -14.905 1.00 96.12 79 ALA A O 1
ATOM 659 N N . ASP A 1 80 ? -0.130 -7.965 -13.307 1.00 96.75 80 ASP A N 1
ATOM 660 C CA . ASP A 1 80 ? 0.274 -9.235 -12.710 1.00 96.75 80 ASP A CA 1
ATOM 661 C C . ASP A 1 80 ? -0.948 -10.003 -12.156 1.00 96.75 80 ASP A C 1
ATOM 663 O O . ASP A 1 80 ? -1.739 -9.433 -11.395 1.00 96.75 80 ASP A O 1
ATOM 667 N N . PRO A 1 81 ? -1.133 -11.293 -12.501 1.00 95.88 81 PRO A N 1
ATOM 668 C CA . PRO A 1 81 ? -2.299 -12.061 -12.070 1.00 95.88 81 PRO A CA 1
ATOM 669 C C . PRO A 1 81 ? -2.483 -12.134 -10.549 1.00 95.88 81 PRO A C 1
ATOM 671 O O . PRO A 1 81 ? -3.617 -12.053 -10.073 1.00 95.88 81 PRO A O 1
ATOM 674 N N . HIS A 1 82 ? -1.398 -12.248 -9.776 1.00 93.75 82 HIS A N 1
ATOM 675 C CA . HIS A 1 82 ? -1.471 -12.312 -8.315 1.00 93.75 82 HIS A CA 1
ATOM 676 C C . HIS A 1 82 ? -1.859 -10.960 -7.721 1.00 93.75 82 HIS A C 1
ATOM 678 O O . HIS A 1 82 ? -2.645 -10.902 -6.771 1.00 93.75 82 HIS A O 1
ATOM 684 N N . VAL A 1 83 ? -1.354 -9.869 -8.301 1.00 95.19 83 VAL A N 1
ATOM 685 C CA . VAL A 1 83 ? -1.750 -8.507 -7.924 1.00 95.19 83 VAL A CA 1
ATOM 686 C C . VAL A 1 83 ? -3.218 -8.262 -8.253 1.00 95.19 83 VAL A C 1
ATOM 688 O O . VAL A 1 83 ? -3.945 -7.740 -7.411 1.00 95.19 83 VAL A O 1
ATOM 691 N N . VAL A 1 84 ? -3.686 -8.663 -9.438 1.00 95.31 84 VAL A N 1
ATOM 692 C CA . VAL A 1 84 ? -5.091 -8.516 -9.853 1.00 95.31 84 VAL A CA 1
ATOM 693 C C . VAL A 1 84 ? -6.021 -9.298 -8.925 1.00 95.31 84 VAL A C 1
ATOM 695 O O . VAL A 1 84 ? -7.036 -8.761 -8.471 1.00 95.31 84 VAL A O 1
ATOM 698 N N . GLU A 1 85 ? -5.666 -10.540 -8.591 1.00 94.25 85 GLU A N 1
ATOM 699 C CA . GLU A 1 85 ? -6.433 -11.356 -7.650 1.00 94.25 85 GLU A CA 1
ATOM 700 C C . GLU A 1 85 ? -6.484 -10.708 -6.258 1.00 94.25 85 GLU A C 1
ATOM 702 O O . GLU A 1 85 ? -7.555 -10.600 -5.652 1.00 94.25 85 GLU A O 1
ATOM 707 N N . ALA A 1 86 ? -5.338 -10.236 -5.756 1.00 94.19 86 ALA A N 1
ATOM 708 C CA . ALA A 1 86 ? -5.257 -9.561 -4.468 1.00 94.19 86 ALA A CA 1
ATOM 709 C C . ALA A 1 86 ? -6.058 -8.252 -4.459 1.00 94.19 86 ALA A C 1
ATOM 711 O O . ALA A 1 86 ? -6.822 -8.016 -3.525 1.00 94.19 86 ALA A O 1
ATOM 712 N N . ALA A 1 87 ? -5.963 -7.448 -5.523 1.00 94.56 87 ALA A N 1
ATOM 713 C CA . ALA A 1 87 ? -6.669 -6.179 -5.685 1.00 94.56 87 ALA A CA 1
ATOM 714 C C . ALA A 1 87 ? -8.194 -6.344 -5.593 1.00 94.56 87 ALA A C 1
ATOM 716 O O . ALA A 1 87 ? -8.875 -5.518 -4.974 1.00 94.56 87 ALA A O 1
ATOM 717 N N . GLY A 1 88 ? -8.726 -7.436 -6.157 1.00 93.19 88 GLY A N 1
ATOM 718 C CA . GLY A 1 88 ? -10.143 -7.798 -6.068 1.00 93.19 88 GLY A CA 1
ATOM 719 C C . GLY A 1 88 ? -10.611 -8.140 -4.650 1.00 93.19 88 GLY A C 1
ATOM 720 O O . GLY A 1 88 ? -11.801 -8.045 -4.357 1.00 93.19 88 GLY A O 1
ATOM 721 N N . LYS A 1 89 ? -9.677 -8.483 -3.759 1.00 94.94 89 LYS A N 1
ATOM 722 C CA . LYS A 1 89 ? -9.923 -8.854 -2.363 1.00 94.94 89 LYS A CA 1
ATOM 723 C C . LYS A 1 89 ? -9.427 -7.790 -1.380 1.00 94.94 89 LYS A C 1
ATOM 725 O O . LYS A 1 89 ? -9.369 -8.054 -0.192 1.00 94.94 89 LYS A O 1
ATOM 730 N N . LEU A 1 90 ? -9.049 -6.587 -1.803 1.00 94.88 90 LEU A N 1
ATOM 731 C CA . LEU A 1 90 ? -8.582 -5.582 -0.843 1.00 94.88 90 LEU A CA 1
ATOM 732 C C . LEU A 1 90 ? -9.738 -5.021 0.001 1.00 94.88 90 LEU A C 1
ATOM 734 O O . LEU A 1 90 ? -10.820 -4.757 -0.538 1.00 94.88 90 LEU A O 1
ATOM 738 N N . PRO A 1 91 ? -9.514 -4.715 1.289 1.00 93.88 91 PRO A N 1
ATOM 739 C CA . PRO A 1 91 ? -10.516 -4.052 2.116 1.00 93.88 91 PRO A CA 1
ATOM 740 C C . PRO A 1 91 ? -10.835 -2.647 1.575 1.00 93.88 91 PRO A C 1
ATOM 742 O O . PRO A 1 91 ? -10.100 -2.108 0.739 1.00 93.88 91 PRO A O 1
ATOM 745 N N . PRO A 1 92 ? -11.929 -2.005 2.014 1.00 92.31 92 PRO A N 1
ATOM 746 C CA . PRO A 1 92 ? -12.209 -0.621 1.659 1.00 92.31 92 PRO A CA 1
ATOM 747 C C . PRO A 1 92 ? -11.093 0.329 2.108 1.00 92.31 92 PRO A C 1
ATOM 749 O O . PRO A 1 92 ? -10.397 0.085 3.089 1.00 92.31 92 PRO A O 1
ATOM 752 N N . HIS A 1 93 ? -10.991 1.476 1.435 1.00 90.75 93 HIS A N 1
ATOM 753 C CA . HIS A 1 93 ? -10.126 2.578 1.864 1.00 90.75 93 HIS A CA 1
ATOM 754 C C . HIS A 1 93 ? -10.329 2.937 3.338 1.00 90.75 93 HIS A C 1
ATOM 756 O O . HIS A 1 93 ? -11.464 3.171 3.768 1.00 90.75 93 HIS A O 1
ATOM 762 N N . LEU A 1 94 ? -9.232 3.107 4.081 1.00 88.62 94 LEU A N 1
ATOM 763 C CA . LEU A 1 94 ? -9.275 3.522 5.487 1.00 88.62 94 LEU A CA 1
ATOM 764 C C . LEU A 1 94 ? -10.026 4.837 5.699 1.00 88.62 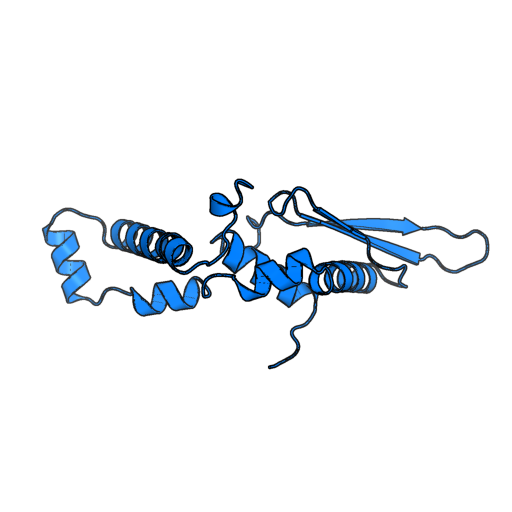94 LEU A C 1
ATOM 766 O O . LEU A 1 94 ? -10.684 5.001 6.722 1.00 88.62 94 LEU A O 1
ATOM 770 N N . GLY A 1 95 ? -9.987 5.756 4.730 1.00 88.88 95 GLY A N 1
ATOM 771 C CA . GLY A 1 95 ? -10.784 6.983 4.776 1.00 88.88 95 GLY A CA 1
ATOM 772 C C . GLY A 1 95 ? -12.289 6.708 4.880 1.00 88.88 95 GLY A C 1
ATOM 773 O O . GLY A 1 95 ? -12.974 7.352 5.672 1.00 88.88 95 GLY A O 1
ATOM 774 N N . LYS A 1 96 ? -12.799 5.698 4.159 1.00 90.56 96 LYS A N 1
ATOM 775 C CA . LYS A 1 96 ? -14.207 5.277 4.249 1.00 90.56 96 LYS A CA 1
ATOM 776 C C . LYS A 1 96 ? -14.508 4.616 5.590 1.00 90.56 96 LYS A C 1
ATOM 778 O O . LYS A 1 96 ? -15.553 4.892 6.170 1.00 90.56 96 LYS A O 1
ATOM 783 N N . ILE A 1 97 ? -13.594 3.785 6.096 1.00 91.62 97 ILE A N 1
ATOM 784 C CA . ILE A 1 97 ? -13.743 3.159 7.418 1.00 91.62 97 ILE A CA 1
ATOM 785 C C . ILE A 1 97 ? -13.807 4.247 8.495 1.00 91.62 97 ILE A C 1
ATOM 787 O O . ILE A 1 97 ? -14.771 4.296 9.253 1.00 91.62 97 ILE A O 1
ATOM 791 N N . ARG A 1 98 ? -12.855 5.188 8.487 1.00 91.25 98 ARG A N 1
ATOM 792 C CA . ARG A 1 98 ? -12.786 6.333 9.405 1.00 91.25 98 ARG A CA 1
ATOM 793 C C . ARG A 1 98 ? -14.066 7.163 9.396 1.00 91.25 98 ARG A C 1
ATOM 795 O O . ARG A 1 98 ? -14.547 7.528 10.459 1.00 91.25 98 ARG A O 1
ATOM 802 N N . GLN A 1 99 ? -14.622 7.444 8.218 1.00 91.50 99 GLN A N 1
ATOM 803 C CA . GLN A 1 99 ? -15.890 8.170 8.097 1.00 91.50 99 GLN A CA 1
ATOM 804 C C . GLN A 1 99 ? -17.060 7.406 8.728 1.00 91.50 99 GLN A C 1
ATOM 806 O O . GLN A 1 99 ? -17.914 8.016 9.362 1.00 91.50 99 GLN A O 1
ATOM 811 N N . ARG A 1 100 ? -17.104 6.078 8.570 1.00 91.38 100 ARG A N 1
ATOM 812 C CA . ARG A 1 100 ? -18.189 5.235 9.095 1.00 91.38 100 ARG A CA 1
ATOM 813 C C . ARG A 1 100 ? -18.120 5.016 10.602 1.00 91.38 100 ARG A C 1
ATOM 815 O O . ARG A 1 100 ? -19.165 4.850 11.217 1.00 91.38 100 ARG A O 1
ATOM 822 N N . VAL A 1 101 ? -16.923 5.036 11.183 1.00 91.19 101 VAL A N 1
ATOM 823 C CA . VAL A 1 101 ? -16.710 4.875 12.634 1.00 91.19 101 VAL A CA 1
ATOM 824 C C . VAL A 1 101 ? -16.473 6.204 13.355 1.00 91.19 101 VAL A C 1
ATOM 826 O O . VAL A 1 101 ? -16.053 6.221 14.510 1.00 91.19 101 VAL A O 1
ATOM 829 N N . ALA A 1 102 ? -16.704 7.331 12.677 1.00 91.69 102 ALA A N 1
ATOM 830 C CA . ALA A 1 102 ? -16.492 8.649 13.251 1.00 91.69 102 ALA A CA 1
ATOM 831 C C . ALA A 1 102 ? -17.430 8.875 14.443 1.00 91.69 102 ALA A C 1
ATOM 833 O O . ALA A 1 102 ? -18.652 8.800 14.321 1.00 91.69 102 ALA A O 1
ATOM 834 N N . LEU A 1 103 ? -16.841 9.197 15.593 1.00 92.00 103 LEU A N 1
ATOM 835 C CA . LEU A 1 103 ? -17.588 9.469 16.813 1.00 92.00 103 LEU A CA 1
ATOM 836 C C . LEU A 1 103 ? -18.244 10.850 16.757 1.00 92.00 103 LEU A C 1
ATOM 838 O O . LEU A 1 103 ? -17.587 11.854 16.451 1.00 92.00 103 LEU A O 1
ATOM 842 N N . ASN A 1 104 ? -19.518 10.913 17.132 1.00 95.06 104 ASN A N 1
ATOM 843 C CA . ASN A 1 104 ? -20.206 12.174 17.374 1.00 95.06 104 ASN A CA 1
ATOM 844 C C . ASN A 1 104 ? -19.771 12.795 18.719 1.00 95.06 104 ASN A C 1
ATOM 846 O O . ASN A 1 104 ? -19.033 12.191 19.501 1.00 95.06 104 ASN A O 1
ATOM 850 N N . ARG A 1 105 ? -20.210 14.030 18.990 1.00 95.69 105 ARG A N 1
ATOM 851 C CA . ARG A 1 105 ? -19.820 14.762 20.206 1.00 95.69 105 ARG A CA 1
ATOM 852 C C . ARG A 1 105 ? -20.205 14.016 21.488 1.00 95.69 105 ARG A C 1
ATOM 854 O O . ARG A 1 105 ? -19.351 13.829 22.341 1.00 95.69 105 ARG A O 1
ATOM 861 N N . GLN A 1 106 ? -21.440 13.528 21.579 1.00 96.56 106 GLN A N 1
ATOM 862 C CA . GLN A 1 106 ? -21.935 12.821 22.765 1.00 96.56 106 GLN A CA 1
ATOM 863 C C . GLN A 1 106 ? -21.133 11.544 23.054 1.00 96.56 106 GLN A C 1
ATOM 865 O O . GLN A 1 106 ? -20.802 11.267 24.202 1.00 96.56 106 GLN A O 1
ATOM 870 N N . GLN A 1 107 ? -20.767 10.790 22.015 1.00 95.50 107 GLN A N 1
ATOM 871 C CA . GLN A 1 107 ? -19.926 9.599 22.144 1.00 95.50 107 GLN A CA 1
ATOM 872 C C . GLN A 1 107 ? -18.516 9.947 22.634 1.00 95.50 107 GLN A C 1
ATOM 874 O O . GLN A 1 107 ? -17.975 9.245 23.484 1.00 95.50 107 GLN A O 1
ATOM 879 N N . LYS A 1 108 ? -17.921 11.037 22.12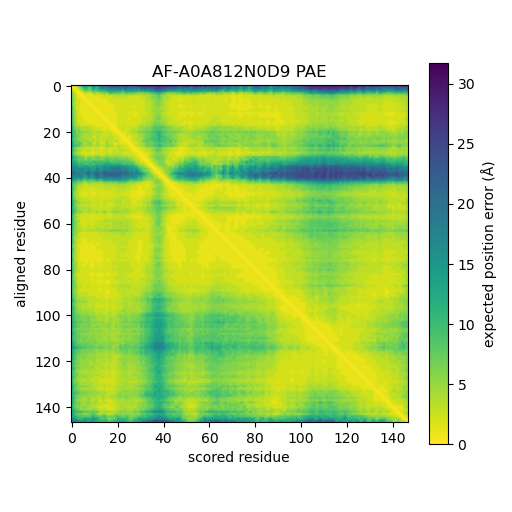8 1.00 95.44 108 LYS A N 1
ATOM 880 C CA . LYS A 1 108 ? -16.613 11.515 22.603 1.00 95.44 108 LYS A CA 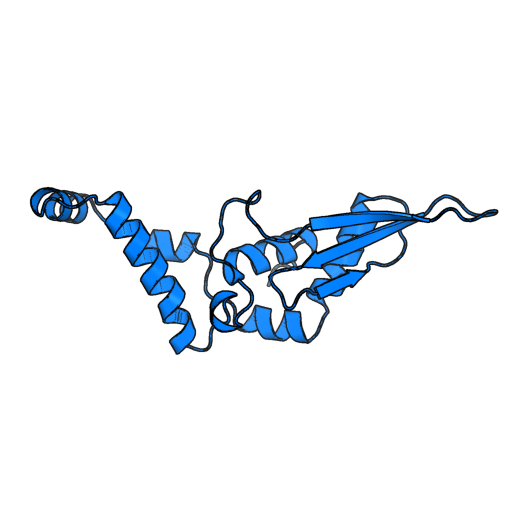1
ATOM 881 C C . LYS A 1 108 ? -16.670 11.921 24.070 1.00 95.44 108 LYS A C 1
ATOM 883 O O . LYS A 1 108 ? -15.786 11.526 24.823 1.00 95.44 108 LYS A O 1
ATOM 888 N N . ASP A 1 109 ? -17.712 12.649 24.464 1.00 97.00 109 ASP A N 1
ATOM 889 C CA . ASP A 1 109 ? -17.909 13.063 25.850 1.00 97.00 109 ASP A CA 1
ATOM 890 C C . ASP A 1 109 ? -18.043 11.826 26.750 1.00 97.00 109 ASP A C 1
ATOM 892 O O . ASP A 1 109 ? -17.311 11.708 27.725 1.00 97.00 109 ASP A O 1
ATOM 896 N N . ALA A 1 110 ? -18.875 10.843 26.389 1.00 96.62 110 ALA A N 1
ATOM 897 C CA . ALA A 1 110 ? -19.031 9.603 27.157 1.00 96.62 110 ALA A CA 1
ATOM 898 C C . ALA A 1 110 ? -17.712 8.819 27.334 1.00 96.62 110 ALA A C 1
ATOM 900 O O . ALA A 1 110 ? -17.441 8.300 28.415 1.00 96.62 110 ALA A O 1
ATOM 901 N N . ILE A 1 111 ? -16.867 8.761 26.298 1.00 95.00 111 ILE A N 1
ATOM 902 C CA . ILE A 1 111 ? -15.544 8.115 26.368 1.00 95.00 111 ILE A CA 1
ATOM 903 C C . ILE A 1 111 ? -14.605 8.885 27.307 1.00 95.00 111 ILE A C 1
ATOM 905 O O . ILE A 1 111 ? -13.889 8.263 28.092 1.00 95.00 111 ILE A O 1
ATOM 909 N N . LEU A 1 112 ? -14.632 10.222 27.263 1.00 96.50 112 LEU A N 1
ATOM 910 C CA . LEU A 1 112 ? -13.867 11.068 28.185 1.00 96.50 112 LEU A CA 1
ATOM 911 C C . LEU A 1 112 ? -14.337 10.891 29.633 1.00 96.50 112 LEU A C 1
ATOM 913 O O . LEU A 1 112 ? -13.503 10.752 30.524 1.00 96.50 112 LEU A O 1
ATOM 917 N N . TRP A 1 113 ? -15.651 10.828 29.864 1.00 96.50 113 TRP A N 1
ATOM 918 C CA . TRP A 1 113 ? -16.238 10.537 31.178 1.00 96.50 113 TRP A CA 1
ATOM 919 C C . TRP A 1 113 ? -15.816 9.164 31.714 1.00 96.50 113 TRP A C 1
ATOM 921 O O . TRP A 1 113 ? -15.629 9.008 32.916 1.00 96.50 113 TRP A O 1
ATOM 931 N N . ALA A 1 114 ? -15.600 8.189 30.829 1.00 95.56 114 ALA A N 1
ATOM 932 C CA . ALA A 1 114 ? -15.047 6.882 31.173 1.00 95.56 114 ALA A CA 1
ATOM 933 C C . ALA A 1 114 ? -13.514 6.883 31.378 1.00 95.56 114 ALA A C 1
ATOM 935 O O . ALA A 1 114 ? -12.924 5.821 31.569 1.00 95.56 114 ALA A O 1
ATOM 936 N N . GLY A 1 115 ? -12.850 8.044 31.318 1.00 96.06 115 GLY A N 1
ATOM 937 C CA . GLY A 1 115 ? -11.405 8.182 31.523 1.00 96.06 115 GLY A CA 1
ATOM 938 C C . GLY A 1 115 ? -10.547 7.714 30.343 1.00 96.06 115 GLY A C 1
ATOM 939 O O . GLY A 1 115 ? -9.352 7.473 30.505 1.00 96.06 115 GLY A O 1
ATOM 940 N N . LEU A 1 116 ? -11.133 7.560 29.153 1.00 94.81 116 LEU A N 1
ATOM 941 C CA . LEU A 1 116 ? -10.444 7.087 27.954 1.00 94.81 116 LEU A CA 1
ATOM 942 C C . LEU A 1 116 ? -10.212 8.228 26.954 1.00 94.81 116 LEU A C 1
ATOM 944 O O . LEU A 1 116 ? -10.949 9.209 26.905 1.00 94.81 116 LEU A O 1
ATOM 948 N N . SER A 1 117 ? -9.200 8.078 26.095 1.00 95.50 117 SER A N 1
ATOM 949 C CA . SER A 1 117 ? -8.956 9.007 24.984 1.00 95.50 117 SER A CA 1
ATOM 950 C C . SER A 1 117 ? -9.848 8.662 23.780 1.00 95.50 117 SER A C 1
ATOM 952 O O . SER A 1 117 ? -9.702 7.571 23.216 1.00 95.50 117 SER A O 1
ATOM 954 N N . PRO A 1 118 ? -10.719 9.579 23.304 1.00 93.44 118 PRO A N 1
ATOM 955 C CA . PRO A 1 118 ? -11.531 9.349 22.106 1.00 93.44 118 PRO A CA 1
ATOM 956 C C . PRO A 1 118 ? -10.700 9.111 20.845 1.00 93.44 118 PRO A C 1
ATOM 958 O O . PRO A 1 118 ? -11.136 8.392 19.943 1.00 93.44 118 PRO A O 1
ATOM 961 N N . TYR A 1 119 ? -9.502 9.700 20.775 1.00 92.31 119 TYR A N 1
ATOM 962 C CA . TYR A 1 119 ? -8.573 9.492 19.667 1.00 92.31 119 TYR A CA 1
ATOM 963 C C . TYR A 1 119 ? -8.070 8.046 19.635 1.00 92.31 119 TYR A C 1
ATOM 965 O O . TYR A 1 119 ? -8.219 7.361 18.624 1.00 92.31 119 TYR A O 1
ATOM 973 N N . GLU A 1 120 ? -7.549 7.559 20.763 1.00 92.56 120 GLU A N 1
ATOM 974 C CA . GLU A 1 120 ? -7.065 6.181 20.887 1.00 92.56 120 GLU A CA 1
ATOM 975 C C . GLU A 1 120 ? -8.185 5.165 20.672 1.00 92.56 120 GLU A C 1
ATOM 977 O O . GLU A 1 120 ? -7.998 4.165 19.977 1.00 92.56 120 GLU A O 1
ATOM 982 N N . PHE A 1 121 ? -9.375 5.451 21.203 1.00 92.56 121 PHE A N 1
ATOM 983 C CA . PHE A 1 121 ? -10.559 4.627 20.991 1.00 92.56 121 PHE A CA 1
ATOM 984 C C . PHE A 1 121 ? -10.924 4.535 19.504 1.00 92.56 121 PHE A C 1
ATOM 986 O O . PHE A 1 121 ? -11.071 3.437 18.968 1.00 92.56 121 PHE A O 1
ATOM 993 N N . SER A 1 122 ? -10.979 5.674 18.807 1.00 91.94 122 SER A N 1
ATOM 994 C CA . SER A 1 122 ? -11.255 5.710 17.365 1.00 91.94 122 SER A CA 1
ATOM 995 C C . SER A 1 122 ? -10.193 4.951 16.568 1.00 91.94 122 SER A C 1
ATOM 997 O O . SER A 1 122 ? -10.525 4.199 15.655 1.00 91.94 122 SER A O 1
ATOM 999 N N . ARG A 1 123 ? -8.911 5.105 16.924 1.00 91.06 123 ARG A N 1
ATOM 1000 C CA . ARG A 1 123 ? -7.800 4.392 16.279 1.00 91.06 123 ARG A CA 1
ATOM 1001 C C . ARG A 1 123 ? -7.951 2.876 16.421 1.00 91.06 123 ARG A C 1
ATOM 1003 O O . ARG A 1 123 ? -7.828 2.160 15.428 1.00 91.06 123 ARG A O 1
ATOM 1010 N N . ARG A 1 124 ? -8.281 2.393 17.624 1.00 91.25 124 ARG A N 1
ATOM 1011 C CA . ARG A 1 124 ? -8.546 0.969 17.889 1.00 91.25 124 ARG A CA 1
ATOM 1012 C C . ARG A 1 124 ? -9.759 0.459 17.118 1.00 91.25 124 ARG A C 1
ATOM 1014 O O . ARG A 1 124 ? -9.661 -0.600 16.510 1.00 91.25 124 ARG A O 1
ATOM 1021 N N . MET A 1 125 ? -10.856 1.217 17.080 1.00 92.94 125 MET A N 1
ATOM 1022 C CA . MET A 1 125 ? -12.041 0.854 16.295 1.00 92.94 125 MET A CA 1
ATOM 1023 C C . MET A 1 125 ? -11.725 0.715 14.806 1.00 92.94 125 MET A C 1
ATOM 1025 O O . MET A 1 125 ? -12.105 -0.276 14.192 1.00 92.94 125 MET A O 1
ATOM 1029 N N . ILE A 1 126 ? -11.014 1.686 14.219 1.00 92.31 126 ILE A N 1
ATOM 1030 C CA . ILE A 1 126 ? -10.623 1.639 12.802 1.00 92.31 126 ILE A CA 1
ATOM 1031 C C . ILE A 1 126 ? -9.800 0.381 12.528 1.00 92.31 126 ILE A C 1
ATOM 1033 O O . ILE A 1 126 ? -10.092 -0.338 11.575 1.00 92.31 126 ILE A O 1
ATOM 1037 N N . HIS A 1 127 ? -8.808 0.100 13.376 1.00 90.44 127 HIS A N 1
ATOM 1038 C CA . HIS A 1 127 ? -7.970 -1.087 13.249 1.00 90.44 127 HIS A CA 1
ATOM 1039 C C . HIS A 1 127 ? -8.783 -2.383 13.377 1.00 90.44 127 HIS A C 1
ATOM 1041 O O . HIS A 1 127 ? -8.636 -3.279 12.554 1.00 90.44 127 HIS A O 1
ATOM 1047 N N . GLN A 1 128 ? -9.688 -2.475 14.356 1.00 91.94 128 GLN A N 1
ATOM 1048 C CA . GLN A 1 128 ? -10.558 -3.641 14.535 1.00 91.94 128 GLN A CA 1
ATOM 1049 C C . GLN A 1 128 ? -11.474 -3.872 13.332 1.00 91.94 128 GLN A C 1
ATOM 1051 O O . GLN A 1 128 ? -11.578 -5.000 12.860 1.00 91.94 128 GLN A O 1
ATOM 1056 N N . VAL A 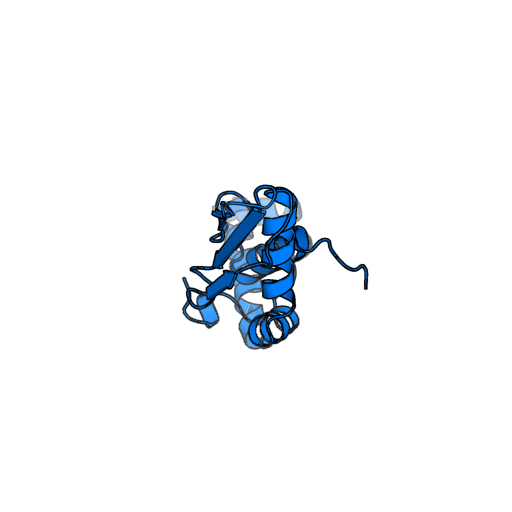1 129 ? -12.100 -2.819 12.801 1.00 93.06 129 VAL A N 1
ATOM 1057 C CA . VAL A 1 129 ? -12.952 -2.927 11.607 1.00 93.06 129 VAL A CA 1
ATOM 1058 C C . VAL A 1 129 ? -12.127 -3.323 10.384 1.00 93.06 129 VAL A C 1
ATOM 1060 O O . VAL A 1 129 ? -12.551 -4.186 9.622 1.00 93.06 129 VAL A O 1
ATOM 1063 N N . TYR A 1 130 ? -10.940 -2.736 10.213 1.00 92.56 130 TYR A N 1
ATOM 1064 C CA . TYR A 1 130 ? -10.017 -3.103 9.142 1.00 92.56 130 TYR A CA 1
ATOM 1065 C C . TYR A 1 130 ? -9.631 -4.588 9.203 1.00 92.56 130 TYR A C 1
ATOM 1067 O O . TYR A 1 130 ? -9.777 -5.290 8.206 1.00 92.56 130 TYR A O 1
ATOM 1075 N N . MET A 1 131 ? -9.220 -5.088 10.374 1.00 91.12 131 MET A N 1
ATOM 1076 C CA . MET A 1 131 ? -8.891 -6.508 10.557 1.00 91.12 131 MET A CA 1
ATOM 1077 C C . MET A 1 131 ? -10.116 -7.411 10.394 1.00 91.12 131 MET A C 1
ATOM 1079 O O . MET A 1 131 ? -10.007 -8.499 9.841 1.00 91.12 131 MET A O 1
ATOM 1083 N N . GLY A 1 132 ? -11.304 -6.944 10.786 1.00 91.81 132 GLY A N 1
ATOM 1084 C CA . GLY A 1 132 ? -12.559 -7.669 10.597 1.00 91.81 132 GLY A CA 1
ATOM 1085 C C . GLY A 1 132 ? -12.860 -8.003 9.133 1.00 91.81 132 GLY A C 1
ATOM 1086 O O . GLY A 1 132 ? -13.455 -9.044 8.864 1.00 91.81 132 GLY A O 1
ATOM 1087 N N . PHE A 1 133 ? -12.391 -7.198 8.168 1.00 91.56 133 PHE A N 1
ATOM 1088 C CA . PHE A 1 133 ? -12.557 -7.503 6.741 1.00 91.56 133 PHE A CA 1
ATOM 1089 C C . PHE A 1 133 ? -11.854 -8.799 6.302 1.00 91.56 133 PHE A C 1
ATOM 1091 O O . PHE A 1 133 ? -12.281 -9.400 5.315 1.00 91.56 133 PHE A O 1
ATOM 1098 N N . GLN A 1 134 ? -10.856 -9.288 7.047 1.00 88.31 134 GLN A N 1
ATOM 1099 C CA . GLN A 1 134 ? -10.234 -10.594 6.791 1.00 88.31 134 GLN A CA 1
ATOM 1100 C C . GLN A 1 134 ? -11.257 -11.736 6.866 1.00 88.31 134 GLN A C 1
ATOM 1102 O O . GLN A 1 134 ? -11.241 -12.638 6.033 1.00 88.31 134 GLN A O 1
ATOM 1107 N N . GLN A 1 135 ? -12.214 -11.658 7.798 1.00 88.75 135 GLN A N 1
ATOM 1108 C CA . GLN A 1 135 ? -13.276 -12.663 7.948 1.00 88.75 135 GLN A CA 1
ATOM 1109 C C . GLN A 1 135 ? -14.214 -12.715 6.733 1.00 88.75 135 GLN A C 1
ATOM 1111 O O . GLN A 1 135 ? -14.866 -13.727 6.495 1.00 88.75 135 GLN A O 1
ATOM 1116 N N . PHE A 1 136 ? -14.252 -11.644 5.939 1.00 89.19 136 PHE A N 1
ATOM 1117 C CA . PHE A 1 136 ? -15.016 -11.554 4.695 1.00 89.19 136 PHE A CA 1
ATOM 1118 C C . PHE A 1 136 ? -14.166 -11.880 3.456 1.00 89.19 136 PHE A C 1
ATOM 1120 O O . PHE A 1 136 ? -14.568 -11.587 2.332 1.00 89.19 136 PHE A O 1
ATOM 1127 N N . GLY A 1 137 ? -12.981 -12.466 3.651 1.00 88.81 137 GLY A N 1
ATOM 1128 C CA . GLY A 1 137 ? -12.075 -12.859 2.574 1.00 88.81 137 GLY A CA 1
ATOM 1129 C C . GLY A 1 137 ? -11.252 -11.710 1.998 1.00 88.81 137 GLY A C 1
ATOM 1130 O O . GLY A 1 137 ? -10.678 -11.871 0.917 1.00 88.81 137 GLY A O 1
ATOM 1131 N N . CYS A 1 138 ? -11.186 -10.555 2.676 1.00 92.56 138 CYS A N 1
ATOM 1132 C CA . CYS A 1 138 ? -10.292 -9.490 2.242 1.00 92.56 138 CYS A CA 1
ATOM 1133 C C . CYS A 1 138 ? -8.828 -9.804 2.576 1.00 92.56 138 CYS A C 1
ATOM 1135 O O . CYS A 1 138 ? -8.515 -10.272 3.669 1.00 92.56 138 CYS A O 1
ATOM 1137 N N . ARG A 1 139 ? -7.921 -9.487 1.651 1.00 91.19 139 ARG A N 1
ATOM 1138 C CA . ARG A 1 139 ? -6.477 -9.670 1.797 1.00 91.19 139 ARG A CA 1
ATOM 1139 C C . ARG A 1 139 ? -5.826 -8.425 2.380 1.00 91.19 139 ARG A C 1
ATOM 1141 O O . ARG A 1 139 ? -6.048 -7.311 1.904 1.00 91.19 139 ARG A O 1
ATOM 1148 N N . THR A 1 140 ? -5.006 -8.633 3.401 1.00 90.31 140 THR A N 1
ATOM 1149 C CA . THR A 1 140 ? -4.181 -7.605 4.039 1.00 90.31 140 THR A CA 1
ATOM 1150 C C . THR A 1 140 ? -2.761 -8.135 4.196 1.00 90.31 140 THR A C 1
ATOM 1152 O O . THR A 1 140 ? -2.568 -9.346 4.292 1.00 90.31 140 THR A O 1
ATOM 1155 N N . ALA A 1 141 ? -1.772 -7.245 4.281 1.00 87.12 141 ALA A N 1
ATOM 1156 C CA . ALA A 1 141 ? -0.373 -7.632 4.473 1.00 87.12 141 ALA A CA 1
ATOM 1157 C C . ALA A 1 141 ? -0.172 -8.523 5.711 1.00 87.12 141 ALA A C 1
ATOM 1159 O O . ALA A 1 141 ? 0.621 -9.459 5.675 1.00 87.12 141 ALA A O 1
ATOM 1160 N N . ILE A 1 142 ? -0.945 -8.279 6.777 1.00 85.50 142 ILE A N 1
ATOM 1161 C CA . ILE A 1 142 ? -0.927 -9.097 7.999 1.00 85.50 142 ILE A CA 1
ATOM 1162 C C . ILE A 1 142 ? -1.406 -10.521 7.705 1.00 85.50 142 ILE A C 1
ATOM 1164 O O . ILE A 1 142 ? -0.793 -11.483 8.151 1.00 85.50 142 ILE A O 1
ATOM 1168 N N . TRP A 1 143 ? -2.511 -10.652 6.965 1.00 83.31 143 TRP A N 1
ATOM 1169 C CA . TRP A 1 143 ? -3.110 -11.948 6.646 1.00 83.31 143 TRP A CA 1
ATOM 1170 C C . TRP A 1 143 ? -2.187 -12.802 5.780 1.00 83.31 143 TRP A C 1
ATOM 1172 O O . TRP A 1 143 ? -2.039 -13.998 6.008 1.00 83.31 143 TRP A O 1
ATOM 1182 N N . ASP A 1 144 ? -1.533 -12.160 4.817 1.00 84.19 144 ASP A N 1
ATOM 1183 C CA . ASP A 1 144 ? -0.599 -12.818 3.910 1.00 84.19 144 ASP A CA 1
ATOM 1184 C C . ASP A 1 144 ? 0.798 -13.020 4.535 1.00 84.19 144 ASP A C 1
ATOM 1186 O O . ASP A 1 144 ? 1.706 -13.480 3.847 1.00 84.19 144 ASP A O 1
ATOM 1190 N N . ASN A 1 145 ? 0.968 -12.699 5.827 1.00 82.06 145 ASN A N 1
ATOM 1191 C CA . ASN A 1 145 ? 2.213 -12.811 6.593 1.00 82.06 145 ASN A CA 1
ATOM 1192 C C . ASN A 1 145 ? 3.406 -12.067 5.956 1.00 82.06 145 ASN A C 1
ATOM 1194 O O .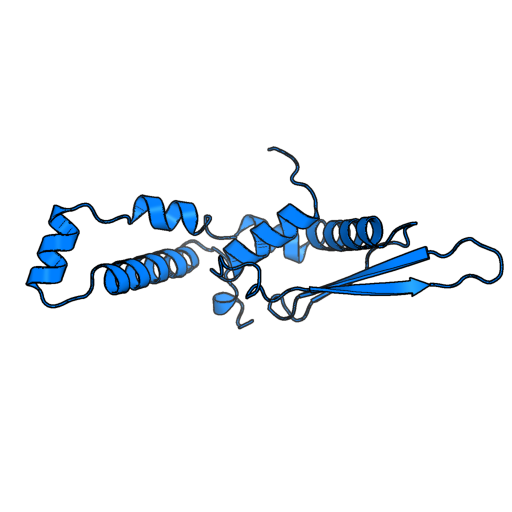 ASN A 1 145 ? 4.528 -12.568 5.936 1.00 82.06 145 ASN A O 1
ATOM 1198 N N . ASN A 1 146 ? 3.145 -10.869 5.424 1.00 80.44 146 ASN A N 1
ATOM 1199 C CA . ASN A 1 146 ? 4.099 -10.045 4.678 1.00 80.44 146 ASN A CA 1
ATOM 1200 C C . ASN A 1 146 ? 4.397 -8.691 5.367 1.00 80.44 146 ASN A C 1
ATOM 1202 O O . ASN A 1 146 ? 4.575 -7.675 4.688 1.00 80.44 146 ASN A O 1
ATOM 1206 N N . LEU A 1 147 ? 4.376 -8.650 6.703 1.00 63.56 147 LEU A N 1
ATOM 1207 C CA . LEU A 1 147 ? 4.648 -7.446 7.504 1.00 63.56 147 LEU A CA 1
ATOM 1208 C C . LEU A 1 147 ? 6.099 -7.362 7.980 1.00 63.56 147 LEU A C 1
ATOM 1210 O O . LEU A 1 147 ? 6.624 -8.403 8.430 1.00 63.56 147 LEU A O 1
#